Protein AF-A0A183DEC6-F1 (afdb_monomer)

Radius of gyration: 16.38 Å; Cα contacts (8 Å, |Δi|>4): 80; chains: 1; bounding box: 31×60×21 Å

pLDDT: mean 88.82, std 16.49, range [40.06, 98.44]

Nearest PDB structures (foldseek):
  4qmg-assembly2_B  TM=9.874E-01  e=5.736E-05  Homo sapiens
  4qmg-assembly4_D  TM=9.900E-01  e=1.637E-04  Homo sapiens
  4qmg-assembly5_E  TM=9.844E-01  e=1.970E-04  Homo sapiens
  7knx-assembly3_C  TM=9.027E-01  e=1.852E-04  Homo sapiens
  4qmg-assembly1_A  TM=9.808E-01  e=4.392E-04  Homo sapiens

Sequence (67 aa):
MLSTKNVRQFVVRHVQWVVENPRALVDTFKQKRVKAIIEQVRDGSTLRAFLLPDFYYVTLMLSGVKV

Organism: NCBI:txid637853

Mean predicted aligned error: 7.12 Å

InterPro domains:
  IPR035437 SNase-like, OB-fold superfamily [G3DSA:2.40.50.90] (23-67)

Foldseek 3Di:
DDDPPDPPPPPDAPAAADDPDVVVVVVVCVPDDWDWDFDDDPDPFWTWIATPDNGYTDIGGHPPDDD

Solvent-accessible surface area (backbone atoms only — not comparable to full-atom values): 4483 Å² total; per-residue (Å²): 135,84,83,85,82,76,76,72,89,72,84,75,81,72,66,35,74,72,71,93,53,63,66,61,55,54,59,74,52,69,86,53,94,70,59,64,46,82,76,45,76,78,52,100,39,34,35,32,31,33,38,57,93,67,33,41,47,44,81,46,67,49,84,98,58,86,122

Secondary structure (DSSP, 8-state):
--------S-SS---B---S-HHHHHHHTTT----EEEEEE-SSSEEEEEETTTTEEEEEE-TT---

Structure (mmCIF, N/CA/C/O backbone):
data_AF-A0A183DEC6-F1
#
_entry.id   AF-A0A183DEC6-F1
#
loop_
_atom_site.group_PDB
_atom_site.id
_atom_site.type_symbol
_atom_site.label_atom_id
_atom_site.label_alt_id
_atom_site.label_comp_id
_atom_site.label_asym_id
_atom_site.label_entity_id
_atom_site.label_seq_id
_atom_site.pdbx_PDB_ins_code
_atom_site.Cartn_x
_atom_site.Cartn_y
_atom_site.Cartn_z
_atom_site.occupancy
_atom_site.B_iso_or_equiv
_atom_site.auth_seq_id
_atom_site.auth_comp_id
_atom_site.auth_asym_id
_atom_site.auth_atom_id
_atom_site.pdbx_PDB_model_num
ATOM 1 N N . MET A 1 1 ? 19.519 -41.575 3.595 1.00 40.06 1 MET A N 1
ATOM 2 C CA . MET A 1 1 ? 19.094 -40.656 2.517 1.00 40.06 1 MET A CA 1
ATOM 3 C C . MET A 1 1 ? 18.071 -39.695 3.113 1.00 40.06 1 MET A C 1
ATOM 5 O O . MET A 1 1 ? 16.905 -40.044 3.230 1.00 40.06 1 MET A O 1
ATOM 9 N N . LEU A 1 2 ? 18.530 -38.565 3.660 1.00 42.88 2 LEU A N 1
ATOM 10 C CA . LEU A 1 2 ? 17.675 -37.621 4.389 1.00 42.88 2 LEU A CA 1
ATOM 11 C C . LEU A 1 2 ? 16.869 -36.785 3.385 1.00 42.88 2 LEU A C 1
ATOM 13 O O . LEU A 1 2 ? 17.441 -36.153 2.502 1.00 42.88 2 LEU A O 1
ATOM 17 N N . SER A 1 3 ? 15.542 -36.827 3.512 1.00 44.75 3 SER A N 1
ATOM 18 C CA . SER A 1 3 ? 14.590 -36.067 2.698 1.00 44.75 3 SER A CA 1
ATOM 19 C C . SER A 1 3 ? 14.770 -34.562 2.927 1.00 44.75 3 SER A C 1
ATOM 21 O O . SER A 1 3 ? 14.369 -34.021 3.954 1.00 44.75 3 SER A O 1
ATOM 23 N N . THR A 1 4 ? 15.366 -33.871 1.959 1.00 56.47 4 THR A N 1
ATOM 24 C CA . THR A 1 4 ? 15.577 -32.413 1.926 1.00 56.47 4 THR A CA 1
ATOM 25 C C . THR A 1 4 ? 14.330 -31.627 1.491 1.00 56.47 4 THR A C 1
ATOM 27 O O . THR A 1 4 ? 14.438 -30.577 0.865 1.00 56.47 4 THR A O 1
ATOM 30 N N . LYS A 1 5 ? 13.116 -32.094 1.810 1.00 52.34 5 LYS A N 1
ATOM 31 C CA . LYS A 1 5 ? 11.860 -31.443 1.383 1.00 52.34 5 LYS A CA 1
ATOM 32 C C . LYS A 1 5 ? 11.088 -30.793 2.530 1.00 52.34 5 LYS A C 1
ATOM 34 O O . LYS A 1 5 ? 9.902 -31.044 2.699 1.00 52.34 5 LYS A O 1
ATOM 39 N N . ASN A 1 6 ? 11.748 -29.946 3.319 1.00 51.69 6 ASN A N 1
ATOM 40 C CA . ASN A 1 6 ? 11.029 -29.040 4.223 1.00 51.69 6 ASN A CA 1
ATOM 41 C C . ASN A 1 6 ? 11.723 -27.678 4.381 1.00 51.69 6 ASN A C 1
ATOM 43 O O . ASN A 1 6 ? 11.775 -27.096 5.465 1.00 51.69 6 ASN A O 1
ATOM 47 N N . VAL A 1 7 ? 12.273 -27.153 3.280 1.00 56.41 7 VAL A N 1
ATOM 48 C CA . VAL A 1 7 ? 12.623 -25.732 3.212 1.00 56.41 7 VAL A CA 1
ATOM 49 C C . VAL A 1 7 ? 11.314 -24.976 3.053 1.00 56.41 7 VAL A C 1
ATOM 51 O O . VAL A 1 7 ? 10.717 -24.950 1.981 1.00 56.41 7 VAL A O 1
ATOM 54 N N . ARG A 1 8 ? 10.850 -24.426 4.172 1.00 55.41 8 ARG A N 1
ATOM 55 C CA . ARG A 1 8 ? 9.765 -23.456 4.268 1.00 55.41 8 ARG A CA 1
ATOM 56 C C . ARG A 1 8 ? 9.700 -22.561 3.021 1.00 55.41 8 ARG A C 1
ATOM 58 O O . ARG A 1 8 ? 10.618 -21.785 2.760 1.00 55.41 8 ARG A O 1
ATOM 65 N N . GLN A 1 9 ? 8.605 -22.658 2.280 1.00 54.47 9 GLN A N 1
ATOM 66 C CA . GLN A 1 9 ? 8.295 -21.886 1.076 1.00 54.47 9 GLN A CA 1
ATOM 67 C C . GLN A 1 9 ? 7.980 -20.414 1.430 1.00 54.47 9 GLN A C 1
ATOM 69 O O . GLN A 1 9 ? 6.889 -19.924 1.183 1.00 54.47 9 GLN A O 1
ATOM 74 N N . PHE A 1 10 ? 8.918 -19.718 2.084 1.00 59.16 10 PHE A N 1
ATOM 75 C CA . PHE A 1 10 ? 8.807 -18.308 2.498 1.00 59.16 10 PHE A CA 1
ATOM 76 C C . PHE A 1 10 ? 9.845 -17.401 1.816 1.00 59.16 10 PHE A C 1
ATOM 78 O O . PHE A 1 10 ? 9.897 -16.211 2.108 1.00 59.16 10 PHE A O 1
ATOM 85 N N . VAL A 1 11 ? 10.709 -17.939 0.946 1.00 77.81 11 VAL A N 1
ATOM 86 C CA . VAL A 1 11 ? 11.859 -17.178 0.416 1.00 77.81 11 VAL A CA 1
ATOM 87 C C . VAL A 1 11 ? 11.472 -16.279 -0.764 1.00 7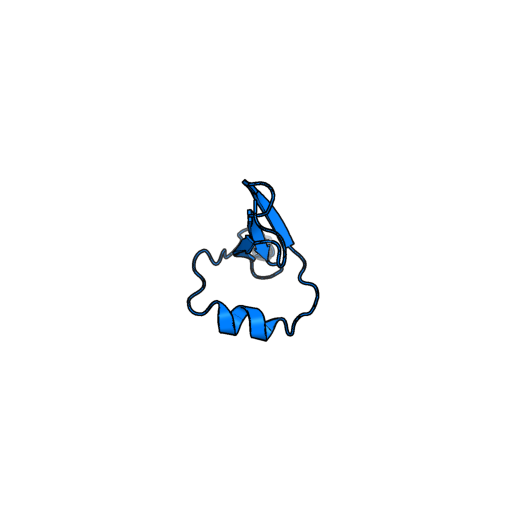7.81 11 VAL A C 1
ATOM 89 O O . VAL A 1 11 ? 12.030 -15.195 -0.920 1.00 77.81 11 VAL A O 1
ATOM 92 N N . VAL A 1 12 ? 10.497 -16.690 -1.581 1.00 87.38 12 VAL A N 1
ATOM 93 C CA . VAL A 1 12 ? 10.056 -15.931 -2.762 1.00 87.38 12 VAL A CA 1
ATOM 94 C C . VAL A 1 12 ? 8.723 -15.250 -2.465 1.00 87.38 12 VAL A C 1
ATOM 96 O O . VAL A 1 12 ? 7.751 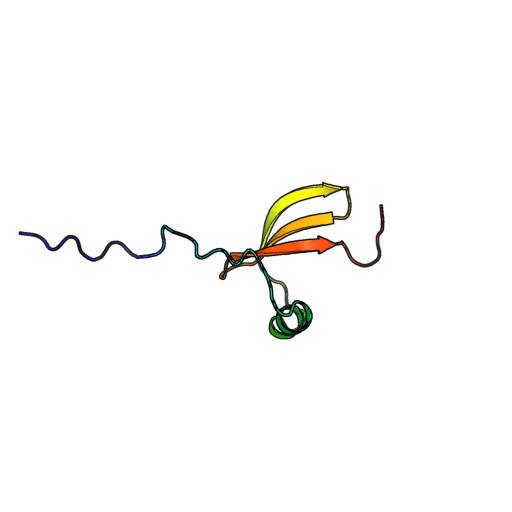-15.905 -2.098 1.00 87.38 12 VAL A O 1
ATOM 99 N N . ARG A 1 13 ? 8.681 -13.923 -2.613 1.00 90.88 13 ARG A N 1
ATOM 100 C CA . ARG A 1 13 ? 7.484 -13.104 -2.372 1.00 90.88 13 ARG A CA 1
ATOM 101 C C . ARG A 1 13 ? 6.571 -13.127 -3.598 1.00 90.88 13 ARG A C 1
ATOM 103 O O . ARG A 1 13 ? 7.025 -12.829 -4.701 1.00 90.88 13 ARG A O 1
ATOM 110 N N . HIS A 1 14 ? 5.287 -13.402 -3.391 1.00 93.62 14 HIS A N 1
ATOM 111 C CA . HIS A 1 14 ? 4.252 -13.247 -4.416 1.00 93.62 14 HIS A CA 1
ATOM 112 C C . HIS A 1 14 ? 3.777 -11.794 -4.445 1.00 93.62 14 HIS A C 1
ATOM 114 O O . HIS A 1 14 ? 2.807 -11.432 -3.791 1.00 93.62 14 HIS A O 1
ATOM 120 N N . VAL A 1 15 ? 4.517 -10.946 -5.156 1.00 95.94 15 VAL A N 1
ATOM 121 C CA . VAL A 1 15 ? 4.220 -9.512 -5.215 1.00 95.94 15 VAL A CA 1
ATOM 122 C C . VAL A 1 15 ? 2.995 -9.251 -6.085 1.00 95.94 15 VAL A C 1
ATOM 124 O O . VAL A 1 15 ? 2.925 -9.705 -7.229 1.00 95.94 15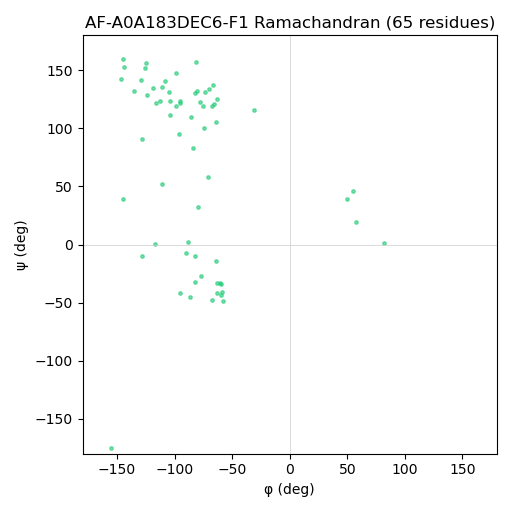 VAL A O 1
ATOM 127 N N . GLN A 1 16 ? 2.068 -8.453 -5.561 1.00 97.06 16 GLN A N 1
ATOM 128 C CA . GLN A 1 16 ? 0.906 -7.978 -6.302 1.00 97.06 16 GLN A CA 1
ATOM 129 C C . GLN A 1 16 ? 1.204 -6.585 -6.861 1.00 97.06 16 GLN A C 1
ATOM 131 O O . GLN A 1 16 ? 1.080 -5.579 -6.163 1.00 97.06 16 GLN A O 1
ATOM 136 N N . TRP A 1 17 ? 1.657 -6.542 -8.117 1.00 97.12 17 TRP A N 1
ATOM 137 C CA . TRP A 1 17 ? 2.075 -5.308 -8.799 1.00 97.12 17 TRP A CA 1
ATOM 138 C C . TRP A 1 17 ? 0.909 -4.441 -9.279 1.00 97.12 17 TRP A C 1
ATOM 140 O O . TRP A 1 17 ? 1.058 -3.230 -9.418 1.00 97.12 17 TRP A O 1
ATOM 150 N N . VAL A 1 18 ? -0.233 -5.070 -9.557 1.00 96.19 18 VAL A N 1
ATOM 151 C CA . VAL A 1 18 ? -1.450 -4.421 -10.044 1.00 96.19 18 VAL A CA 1
ATOM 152 C C . VAL A 1 18 ? -2.579 -4.766 -9.087 1.00 96.19 18 VAL A C 1
ATOM 154 O O . VAL A 1 18 ? -2.800 -5.934 -8.780 1.00 96.19 18 VAL A O 1
ATOM 157 N N . VAL A 1 19 ? -3.287 -3.742 -8.619 1.00 95.81 19 VAL A N 1
ATOM 158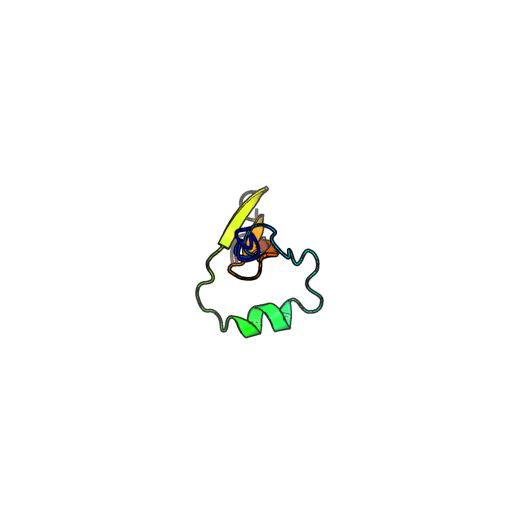 C CA . VAL A 1 19 ? -4.489 -3.891 -7.795 1.00 95.81 19 VAL A CA 1
ATOM 159 C C . VAL A 1 19 ? -5.693 -3.606 -8.681 1.00 95.81 19 VAL A C 1
ATOM 161 O O . VAL A 1 19 ? -5.894 -2.465 -9.088 1.00 95.81 19 VAL A O 1
ATOM 164 N N . GLU A 1 20 ? -6.490 -4.633 -8.975 1.00 94.81 20 GLU A N 1
ATOM 165 C CA . GLU A 1 20 ? -7.640 -4.517 -9.885 1.00 94.81 20 GLU A CA 1
ATOM 166 C C . GLU A 1 20 ? -8.712 -3.556 -9.358 1.00 94.81 20 GLU A C 1
ATOM 168 O O . GLU A 1 20 ? -9.249 -2.740 -10.104 1.00 94.81 20 GLU A O 1
ATOM 173 N N . ASN A 1 21 ? -9.003 -3.620 -8.054 1.00 96.81 21 ASN A N 1
ATOM 174 C CA . ASN A 1 21 ? -9.976 -2.749 -7.401 1.00 96.81 21 ASN A CA 1
ATOM 175 C C . ASN A 1 21 ? -9.367 -2.073 -6.159 1.00 96.81 21 ASN A C 1
ATOM 177 O O . ASN A 1 21 ? -9.458 -2.604 -5.046 1.00 96.81 21 ASN A O 1
ATOM 181 N N . PRO A 1 22 ? -8.763 -0.881 -6.320 1.00 96.00 22 PRO A N 1
ATOM 182 C CA . PRO A 1 22 ? -8.126 -0.161 -5.219 1.00 96.00 22 PRO A CA 1
ATOM 183 C C . PRO A 1 22 ? -9.085 0.204 -4.083 1.00 96.00 22 PRO A C 1
ATOM 185 O O . PRO A 1 22 ? -8.686 0.211 -2.920 1.00 96.00 22 PRO A O 1
ATOM 188 N N . ARG A 1 23 ? -10.358 0.480 -4.396 1.00 96.44 23 ARG A N 1
ATOM 189 C CA . ARG A 1 23 ? -11.362 0.832 -3.384 1.00 96.44 23 ARG A CA 1
ATOM 190 C C . ARG A 1 23 ? -11.676 -0.358 -2.485 1.00 96.44 23 ARG A C 1
ATOM 192 O O . ARG A 1 23 ? -11.612 -0.226 -1.268 1.00 96.44 23 ARG A O 1
ATOM 199 N N . ALA A 1 24 ? -11.919 -1.521 -3.090 1.00 97.12 24 ALA A N 1
ATOM 200 C CA . ALA A 1 24 ? -12.145 -2.752 -2.343 1.00 97.12 24 ALA A CA 1
ATOM 201 C C . ALA A 1 24 ? -10.945 -3.090 -1.447 1.00 97.12 24 ALA A C 1
ATOM 203 O O . ALA A 1 24 ? -11.139 -3.448 -0.288 1.00 97.12 24 ALA A O 1
ATOM 204 N N . LEU A 1 25 ? -9.713 -2.903 -1.944 1.00 96.56 25 LEU A N 1
ATOM 205 C CA . LEU A 1 25 ? -8.501 -3.099 -1.147 1.00 96.56 25 LEU A CA 1
ATOM 206 C C . LEU A 1 25 ? -8.489 -2.206 0.104 1.00 96.56 25 LEU A C 1
ATOM 208 O O . LEU A 1 25 ? -8.258 -2.708 1.201 1.00 96.56 25 LEU A O 1
ATOM 212 N N . VAL A 1 26 ? -8.777 -0.909 -0.027 1.00 96.38 26 VAL A N 1
ATOM 213 C CA . VAL A 1 26 ? -8.849 0.006 1.129 1.00 96.38 26 VAL A CA 1
ATOM 214 C C . VAL A 1 26 ? -9.914 -0.446 2.134 1.00 96.38 26 VAL A C 1
ATOM 216 O O . VAL A 1 26 ? -9.646 -0.482 3.339 1.00 96.38 26 VAL A O 1
ATOM 219 N N . ASP A 1 27 ? -11.087 -0.853 1.648 1.00 97.38 27 ASP A N 1
ATOM 220 C CA . ASP A 1 27 ? -12.196 -1.306 2.491 1.00 97.38 27 ASP A CA 1
ATOM 221 C C . ASP A 1 27 ? -11.835 -2.571 3.295 1.00 97.38 27 ASP A C 1
ATOM 223 O O . ASP A 1 27 ? -12.240 -2.696 4.457 1.00 97.38 27 ASP 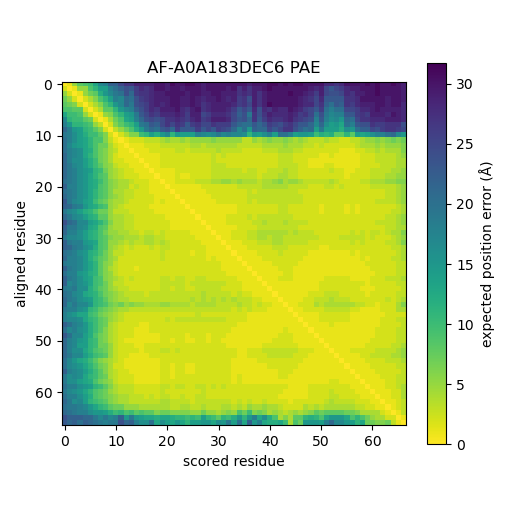A O 1
ATOM 227 N N . THR A 1 28 ? -11.000 -3.471 2.748 1.00 96.50 28 THR A N 1
ATOM 228 C CA . THR A 1 28 ? -10.537 -4.674 3.474 1.00 96.50 28 THR A CA 1
ATOM 229 C C . THR A 1 28 ? -9.786 -4.346 4.764 1.00 96.50 28 THR A C 1
ATOM 231 O O . THR A 1 28 ? -9.930 -5.056 5.764 1.00 96.50 28 THR A O 1
ATOM 234 N N . PHE A 1 29 ? -9.031 -3.243 4.785 1.00 96.38 29 PHE A N 1
ATOM 235 C CA . PHE A 1 29 ? -8.221 -2.849 5.937 1.00 96.38 29 PHE A CA 1
ATOM 236 C C . PHE A 1 29 ? -9.020 -2.110 7.012 1.00 96.38 29 PHE A C 1
ATOM 238 O O . PHE A 1 29 ? -8.514 -1.917 8.120 1.00 96.38 29 PHE A O 1
ATOM 245 N N . LYS A 1 30 ? -10.272 -1.715 6.729 1.00 96.88 30 LYS A N 1
ATOM 246 C CA . LYS A 1 30 ? -11.191 -1.074 7.688 1.00 96.88 30 LYS A CA 1
ATOM 247 C C . LYS A 1 30 ? -10.553 0.104 8.435 1.00 96.88 30 LYS A C 1
ATOM 249 O O . LYS A 1 30 ? -10.734 0.244 9.642 1.00 96.88 30 LYS A O 1
ATOM 254 N N . GLN A 1 31 ? -9.751 0.900 7.723 1.00 95.56 31 GLN A N 1
ATOM 255 C CA . GLN A 1 31 ? -9.028 2.063 8.263 1.00 95.56 31 GLN A CA 1
ATOM 256 C C . GLN A 1 31 ? -8.081 1.737 9.439 1.00 95.56 31 GLN A C 1
ATOM 258 O O . GLN A 1 31 ? -7.685 2.622 10.198 1.00 95.56 31 GLN A O 1
ATOM 263 N N . LYS A 1 32 ? -7.692 0.468 9.611 1.00 97.50 32 LYS A N 1
ATOM 264 C CA . LYS A 1 32 ? -6.698 0.067 10.610 1.00 97.50 32 LYS A CA 1
ATOM 265 C C . LYS A 1 32 ? -5.288 0.308 10.083 1.00 97.50 32 LYS A C 1
ATOM 267 O O . LYS A 1 32 ? -5.045 0.345 8.880 1.00 97.50 32 LYS A O 1
ATOM 272 N N . ARG A 1 33 ? -4.333 0.437 11.006 1.00 97.38 33 ARG A N 1
ATOM 273 C CA . ARG A 1 33 ? -2.912 0.569 10.662 1.00 97.38 33 ARG A CA 1
ATOM 274 C C . ARG A 1 33 ? -2.432 -0.698 9.956 1.00 97.38 33 ARG A C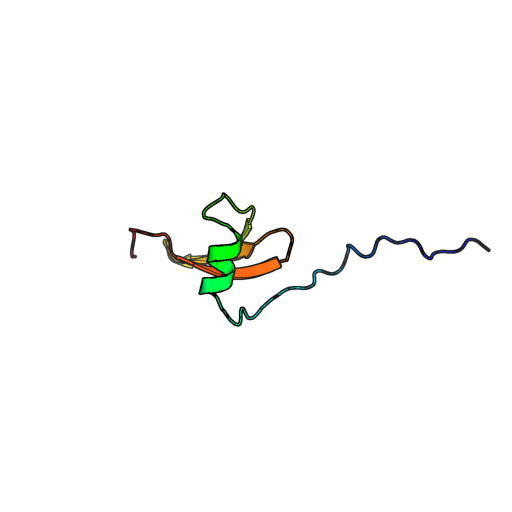 1
ATOM 276 O O . ARG A 1 33 ? -2.533 -1.788 10.516 1.00 97.38 33 ARG A O 1
ATOM 283 N N . VAL A 1 34 ? -1.863 -0.531 8.767 1.00 97.69 34 VAL A N 1
ATOM 284 C CA . VAL A 1 34 ? -1.250 -1.608 7.984 1.00 97.69 34 VAL A CA 1
ATOM 285 C C . VAL A 1 34 ? 0.260 -1.462 8.083 1.00 97.69 34 VAL A C 1
ATOM 287 O O . VAL A 1 34 ? 0.796 -0.368 7.909 1.00 97.69 34 VAL A O 1
ATOM 290 N N . LYS A 1 35 ? 0.960 -2.554 8.394 1.00 98.25 35 LYS A N 1
ATOM 291 C CA . LYS A 1 35 ? 2.424 -2.550 8.343 1.00 98.25 35 LYS A CA 1
ATOM 292 C C . LYS A 1 35 ? 2.848 -2.485 6.881 1.00 98.25 35 LYS A C 1
ATOM 294 O O . LYS A 1 35 ? 2.322 -3.230 6.060 1.00 98.25 35 LYS A O 1
ATOM 299 N N . ALA A 1 36 ? 3.800 -1.622 6.568 1.00 98.19 36 ALA A N 1
ATOM 300 C CA . ALA A 1 36 ? 4.281 -1.452 5.209 1.00 98.19 36 ALA A CA 1
ATOM 301 C C . ALA A 1 36 ? 5.780 -1.158 5.195 1.00 98.19 36 ALA A C 1
ATOM 303 O O . ALA A 1 36 ? 6.347 -0.724 6.199 1.00 98.19 36 ALA A O 1
ATOM 304 N N . ILE A 1 37 ? 6.399 -1.392 4.044 1.00 98.19 37 ILE A N 1
ATOM 305 C CA . ILE A 1 37 ? 7.785 -1.019 3.758 1.00 98.19 37 ILE A CA 1
ATOM 306 C C . ILE A 1 37 ? 7.738 0.067 2.689 1.00 98.19 37 ILE A C 1
ATOM 308 O O . ILE A 1 37 ? 7.152 -0.157 1.630 1.00 98.19 37 ILE A O 1
ATOM 312 N N . ILE A 1 38 ? 8.327 1.232 2.966 1.00 98.31 38 ILE A N 1
ATOM 313 C CA . ILE A 1 38 ? 8.507 2.276 1.952 1.00 98.31 38 ILE A CA 1
ATOM 314 C C . ILE A 1 38 ? 9.651 1.843 1.040 1.00 98.31 38 ILE A C 1
ATOM 316 O O . ILE A 1 38 ? 10.770 1.651 1.503 1.00 98.31 38 ILE A O 1
ATOM 320 N N . GLU A 1 39 ? 9.348 1.681 -0.242 1.00 98.06 39 GLU A N 1
ATOM 321 C CA . GLU A 1 39 ? 10.301 1.223 -1.254 1.00 98.06 39 GLU A CA 1
ATOM 322 C C . GLU A 1 39 ? 10.945 2.403 -1.982 1.00 98.06 39 GLU A C 1
ATOM 324 O O . GLU A 1 39 ? 12.140 2.413 -2.254 1.00 98.06 39 GLU A O 1
ATOM 329 N N . GLN A 1 40 ? 10.145 3.418 -2.305 1.00 98.44 40 GLN A N 1
ATOM 330 C CA . GLN A 1 40 ? 10.603 4.570 -3.067 1.00 98.44 40 GLN A CA 1
ATOM 331 C C . GLN A 1 40 ? 9.877 5.831 -2.611 1.00 98.44 40 GLN A C 1
ATOM 333 O O . GLN A 1 40 ? 8.669 5.819 -2.369 1.00 98.44 40 GLN A O 1
ATOM 338 N N . VAL A 1 41 ? 10.612 6.938 -2.569 1.00 97.75 41 VAL A N 1
ATOM 339 C CA . VAL A 1 41 ? 10.064 8.287 -2.407 1.00 97.75 41 VAL A CA 1
ATOM 340 C C . VAL A 1 41 ? 9.994 8.926 -3.793 1.00 97.75 41 VAL A C 1
ATOM 342 O O . VAL A 1 41 ? 11.021 9.037 -4.461 1.00 97.75 41 VAL A O 1
ATOM 345 N N . ARG A 1 42 ? 8.794 9.298 -4.256 1.00 96.44 42 ARG A N 1
ATOM 346 C CA . ARG A 1 42 ? 8.625 10.012 -5.534 1.00 96.44 42 ARG A CA 1
ATOM 347 C C . ARG A 1 42 ? 8.772 11.518 -5.331 1.00 96.44 42 ARG A C 1
ATOM 349 O O . ARG A 1 42 ? 9.461 12.170 -6.104 1.00 96.44 42 ARG A O 1
ATOM 356 N N . ASP A 1 43 ? 8.129 12.034 -4.291 1.00 95.81 43 ASP A N 1
ATOM 357 C CA . ASP A 1 43 ? 8.196 13.420 -3.833 1.00 95.81 43 ASP A CA 1
ATOM 358 C C . ASP A 1 43 ? 7.850 13.477 -2.331 1.00 95.81 43 ASP A C 1
ATOM 360 O O . ASP A 1 43 ? 7.680 12.437 -1.689 1.00 95.81 43 ASP A O 1
ATOM 364 N N . GLY A 1 44 ? 7.756 14.679 -1.753 1.00 94.25 44 GLY A N 1
ATOM 365 C CA . GLY A 1 44 ? 7.523 14.872 -0.315 1.00 94.25 44 GLY A CA 1
ATOM 366 C C . GLY A 1 44 ? 6.179 14.349 0.210 1.00 94.25 44 GLY A C 1
ATOM 367 O O . GLY A 1 44 ? 6.015 14.219 1.421 1.00 94.25 44 GLY A O 1
ATOM 368 N N . SER A 1 45 ? 5.226 14.035 -0.671 1.00 96.50 45 SER A N 1
ATOM 369 C CA . SER A 1 45 ? 3.893 13.547 -0.295 1.00 96.50 45 SER A CA 1
ATOM 370 C C . SER A 1 45 ? 3.472 12.256 -0.999 1.00 96.50 45 SER A C 1
ATOM 372 O O . SER A 1 45 ? 2.485 11.645 -0.588 1.00 96.50 45 SER A O 1
ATOM 374 N N . THR A 1 46 ? 4.225 11.807 -2.006 1.00 97.31 46 THR A N 1
ATOM 375 C CA . THR A 1 46 ? 3.942 10.610 -2.800 1.00 97.31 46 THR A CA 1
ATOM 376 C C . THR A 1 46 ? 5.030 9.555 -2.612 1.00 97.31 46 THR A C 1
ATOM 378 O O . THR A 1 46 ? 6.203 9.765 -2.932 1.00 97.31 46 THR A O 1
ATOM 381 N N . LEU A 1 47 ? 4.628 8.375 -2.150 1.00 97.81 47 LEU A N 1
ATOM 382 C CA . LEU A 1 47 ? 5.502 7.245 -1.836 1.00 97.81 47 LEU A CA 1
ATOM 383 C C . LEU A 1 47 ? 5.065 5.996 -2.603 1.00 97.81 47 LEU A C 1
ATOM 385 O O . LEU A 1 47 ? 3.893 5.846 -2.946 1.00 97.81 47 LEU A O 1
ATOM 389 N N . ARG A 1 48 ? 5.984 5.055 -2.820 1.00 98.31 48 ARG A N 1
ATOM 390 C CA . ARG A 1 48 ? 5.649 3.673 -3.189 1.00 98.31 48 ARG A CA 1
ATOM 391 C C . ARG A 1 48 ? 5.982 2.741 -2.040 1.00 98.31 48 ARG A C 1
ATOM 393 O O . ARG A 1 48 ? 7.045 2.869 -1.432 1.00 98.31 48 ARG A O 1
ATOM 400 N N . ALA A 1 49 ? 5.079 1.815 -1.746 1.00 98.31 49 ALA A N 1
ATOM 401 C CA . ALA A 1 49 ? 5.202 0.939 -0.592 1.00 98.31 49 ALA A CA 1
ATOM 402 C C . ALA A 1 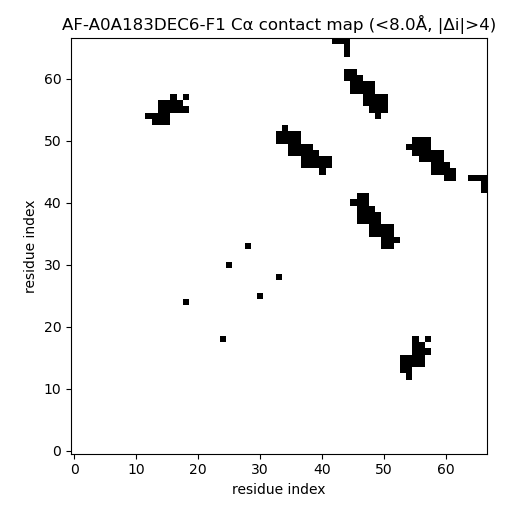49 ? 4.683 -0.473 -0.870 1.00 98.31 49 ALA A C 1
ATOM 404 O O . ALA A 1 49 ? 3.766 -0.663 -1.669 1.00 98.31 49 ALA A O 1
ATOM 405 N N . PHE A 1 50 ? 5.240 -1.444 -0.147 1.00 98.38 50 PHE A N 1
ATOM 406 C CA . PHE A 1 50 ? 4.682 -2.787 -0.031 1.00 98.38 50 PHE A CA 1
ATOM 407 C C . PHE A 1 50 ? 3.829 -2.891 1.229 1.00 98.38 50 PHE A C 1
ATOM 409 O O . PHE A 1 50 ? 4.344 -2.700 2.333 1.00 98.38 50 PHE A O 1
ATOM 416 N N . LEU A 1 51 ? 2.548 -3.232 1.082 1.00 97.88 51 LEU A N 1
ATOM 417 C CA . LEU A 1 51 ? 1.676 -3.545 2.217 1.00 97.88 51 LEU A CA 1
ATOM 418 C C . LEU A 1 51 ? 1.917 -4.985 2.680 1.00 97.88 51 LEU A C 1
ATOM 420 O O . LEU A 1 51 ? 1.952 -5.904 1.864 1.00 97.88 51 LEU A O 1
ATOM 424 N N . LEU A 1 52 ? 2.078 -5.190 3.986 1.00 96.69 52 LEU A N 1
ATOM 425 C CA . LEU A 1 52 ? 2.341 -6.498 4.585 1.00 96.69 52 LEU A CA 1
ATOM 426 C C . LEU A 1 52 ? 1.054 -7.121 5.152 1.00 96.69 52 LEU A C 1
ATOM 428 O O . LEU A 1 52 ? 0.214 -6.387 5.682 1.00 96.69 52 LEU A O 1
ATOM 432 N N . PRO A 1 53 ? 0.920 -8.462 5.126 1.00 95.12 53 PRO A N 1
ATOM 433 C CA . PRO A 1 53 ? 1.926 -9.455 4.716 1.00 95.12 53 PRO A CA 1
ATOM 434 C C . PRO A 1 53 ? 1.899 -9.833 3.225 1.00 95.12 53 PRO A C 1
ATOM 436 O O . PRO A 1 53 ? 2.798 -10.536 2.777 1.00 95.12 53 PRO A O 1
ATOM 439 N N . ASP A 1 54 ? 0.908 -9.368 2.465 1.00 95.19 54 ASP A N 1
ATOM 440 C CA . ASP A 1 54 ? 0.600 -9.900 1.125 1.00 95.19 54 ASP A CA 1
ATOM 441 C C . ASP A 1 54 ? 1.372 -9.232 -0.027 1.00 95.19 54 ASP A C 1
ATOM 443 O O . ASP A 1 54 ? 1.169 -9.563 -1.193 1.00 95.19 54 ASP A O 1
ATOM 447 N N . PHE A 1 55 ? 2.260 -8.288 0.290 1.00 96.75 55 PHE A N 1
ATOM 448 C CA . PHE A 1 55 ? 3.135 -7.589 -0.654 1.00 96.75 55 PHE A CA 1
ATOM 449 C C . PHE A 1 55 ? 2.393 -6.898 -1.813 1.00 96.75 55 PHE A C 1
ATOM 451 O O . PHE A 1 55 ? 2.831 -6.957 -2.965 1.00 96.75 55 PHE A O 1
ATOM 458 N N . TYR A 1 56 ? 1.307 -6.179 -1.507 1.00 98.00 56 TYR A N 1
ATOM 459 C CA . TYR A 1 56 ? 0.693 -5.251 -2.464 1.00 98.00 56 TYR A CA 1
ATOM 460 C C . TYR A 1 56 ? 1.629 -4.078 -2.728 1.00 98.00 56 TYR A C 1
ATOM 462 O O . TYR A 1 56 ? 1.946 -3.331 -1.800 1.00 98.00 56 TYR A O 1
ATOM 470 N N . TYR A 1 57 ? 2.049 -3.905 -3.979 1.00 98.00 57 TYR A N 1
ATOM 471 C CA . TYR A 1 57 ? 2.836 -2.755 -4.405 1.00 98.00 57 TYR A CA 1
ATOM 472 C C . TYR A 1 57 ? 1.900 -1.601 -4.755 1.00 98.00 57 TYR A C 1
ATOM 474 O O . TYR A 1 57 ? 1.181 -1.648 -5.752 1.00 98.00 57 TYR A O 1
ATOM 482 N N . VAL A 1 58 ? 1.888 -0.561 -3.924 1.00 97.81 58 VAL A N 1
ATOM 483 C CA . VAL A 1 58 ? 0.957 0.565 -4.066 1.00 97.81 58 VAL A CA 1
ATOM 484 C C . VAL A 1 58 ? 1.686 1.900 -4.118 1.00 97.81 58 VAL A C 1
ATOM 486 O O . VAL A 1 58 ? 2.762 2.069 -3.545 1.00 97.81 58 VAL A O 1
ATOM 489 N N . THR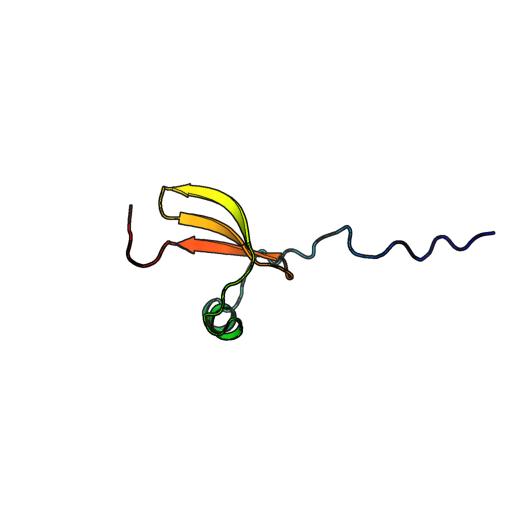 A 1 59 ? 1.069 2.873 -4.790 1.00 97.62 59 THR A N 1
ATOM 490 C CA . THR A 1 59 ? 1.443 4.286 -4.668 1.00 97.62 59 THR A CA 1
ATOM 491 C C . THR A 1 59 ? 0.538 4.932 -3.625 1.00 97.62 59 THR A C 1
ATOM 493 O O . THR A 1 59 ? -0.684 4.873 -3.744 1.00 97.62 59 THR A O 1
ATOM 496 N N . LEU A 1 60 ? 1.138 5.529 -2.601 1.00 95.94 60 LEU A N 1
ATOM 497 C CA . LEU A 1 60 ? 0.453 6.225 -1.519 1.00 95.94 60 LEU A CA 1
ATOM 498 C C . LEU A 1 60 ? 0.672 7.726 -1.657 1.00 95.94 60 LEU A C 1
ATOM 500 O O . LEU A 1 60 ? 1.777 8.170 -1.962 1.00 95.94 60 LEU A O 1
ATOM 504 N N . MET A 1 61 ? -0.375 8.490 -1.375 1.00 96.12 61 MET A N 1
ATOM 505 C CA . MET A 1 61 ? -0.312 9.940 -1.236 1.00 96.12 61 MET A CA 1
ATOM 506 C C . MET A 1 61 ? -0.738 10.307 0.183 1.00 96.12 61 MET A C 1
ATOM 508 O O . MET A 1 61 ? -1.730 9.773 0.686 1.00 96.12 61 MET A O 1
ATOM 512 N N . LEU A 1 62 ? 0.006 11.198 0.835 1.00 96.06 62 LEU A N 1
ATOM 513 C CA . LEU A 1 62 ? -0.355 11.698 2.159 1.00 96.06 62 LEU A CA 1
ATOM 514 C C . LEU A 1 62 ? -1.649 12.515 2.066 1.00 96.06 62 LEU A C 1
ATOM 516 O O . LEU A 1 62 ? -1.731 13.509 1.349 1.00 96.06 62 LEU A O 1
ATOM 520 N N . SER A 1 63 ? -2.680 12.094 2.795 1.00 94.56 63 SER A N 1
ATOM 521 C CA . SER A 1 63 ? -3.965 12.793 2.810 1.00 94.56 63 SER A CA 1
ATOM 522 C C . SER A 1 63 ? -3.840 14.173 3.455 1.00 94.56 63 SER A C 1
ATOM 524 O O . SER A 1 63 ? -3.241 14.299 4.522 1.00 94.56 63 SER A O 1
ATOM 526 N N . GLY A 1 64 ? -4.472 15.186 2.859 1.00 95.06 64 GLY A N 1
ATOM 527 C CA . GLY A 1 64 ? -4.519 16.546 3.412 1.00 95.06 64 GLY A CA 1
ATOM 528 C C . GLY A 1 64 ? -3.281 17.401 3.126 1.00 95.06 64 GLY A C 1
ATOM 529 O O . GLY A 1 64 ? -3.247 18.557 3.534 1.00 95.06 64 GLY A O 1
ATOM 530 N N . VAL A 1 65 ? -2.295 16.869 2.399 1.00 92.75 65 VAL A N 1
ATOM 531 C CA . VAL A 1 65 ? -1.099 17.597 1.959 1.00 92.75 65 VAL A CA 1
ATOM 532 C C . VAL A 1 6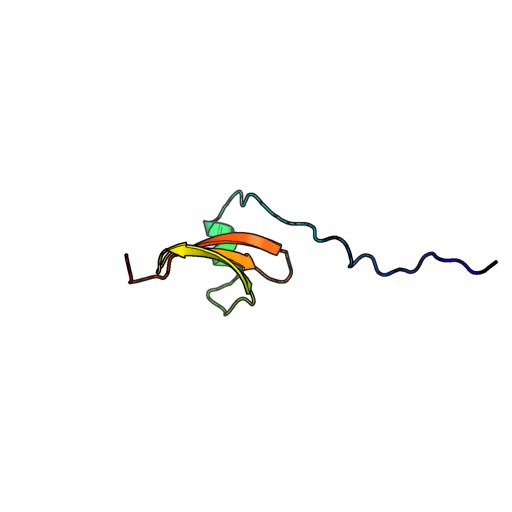5 ? -0.929 17.394 0.456 1.00 92.75 65 VAL A C 1
ATOM 534 O O . VAL A 1 65 ? -1.176 16.309 -0.064 1.00 92.75 65 VAL A O 1
ATOM 537 N N . LYS A 1 66 ? -0.511 18.444 -0.250 1.00 79.62 66 LYS A N 1
ATOM 538 C CA . LYS A 1 66 ? -0.076 18.364 -1.644 1.00 79.62 66 LYS A CA 1
ATOM 539 C C . LYS A 1 66 ? 1.204 19.173 -1.788 1.00 79.62 66 LYS A C 1
ATOM 541 O O . LYS A 1 66 ? 1.255 20.304 -1.305 1.00 79.62 66 LYS A O 1
ATOM 546 N N . VAL A 1 67 ? 2.199 18.574 -2.430 1.00 72.31 67 VAL A N 1
ATOM 547 C CA . VAL A 1 67 ? 3.475 19.203 -2.790 1.00 72.31 67 VAL A CA 1
ATOM 548 C C . VAL A 1 67 ? 3.564 19.296 -4.305 1.00 72.31 67 VAL A C 1
ATOM 550 O O . VAL A 1 67 ? 3.061 18.362 -4.973 1.00 72.31 67 VAL A O 1
#